Protein AF-A0A8T0ENV3-F1 (afdb_monomer)

Mean predicted aligned error: 16.26 Å

Sequence (165 aa):
MASDLVVLNRKKGNIRGQLTQLRAFIEKRENLDEATMITQLDILSRRGTRFEELRNEFYWTVSDNDFDQVESSLSELEDEIFKTEISLKSILHELKLNSSVSNSSTDGVIAKDFIDKTISIKLSEIPLPLFNDKIEEWNSFKQQFLNLINDNPNLTENQKCYYLR

Secondary structure (DSSP, 8-state):
-HHHHHHHHHHHHHHHHHHHHHHHHHHHT-S--HHHHHHHHHHHHHHHHHHHHHHHHHHHHS-HHHHHHHHHHHHHHHHHHHHHHHHHHHHHHHHHHHHHHTT--S-------SS------------PPPP-S-GGGHHHHHHHHIIIIIS-TTS-HHHHHTT--

Foldseek 3Di:
DVVLVVVLVVLVVVLVVVLVVLVVVLVVVPPLDLVVLVVVLVVLVVSVVVLVVSVVSCVVPDDPVCVVVVVVSSVVVVVSSVVSNVSSVVSSVVNVVVVVVVVPDDDDDDDDPPDDPPVCPVPDPQPQDDDPPDPVCVVVNVVVLCVRQVVDPVDDPVRSVVNPD

Solvent-accessible surface area (backbone atoms only — not comparable to full-atom values): 10105 Å² total; per-residue (Å²): 104,76,70,54,54,53,51,51,53,50,53,51,51,49,55,52,52,55,49,51,52,51,48,55,49,60,72,65,64,66,80,81,45,66,68,53,44,52,51,51,49,54,55,48,50,56,48,50,54,54,47,54,55,49,52,52,53,45,70,78,64,55,53,81,93,53,37,68,62,52,50,53,57,47,52,54,50,48,53,52,52,52,56,50,51,52,51,48,52,52,51,46,50,54,52,53,57,56,60,66,57,72,76,72,80,79,82,91,82,79,95,76,69,91,73,82,70,72,73,75,72,74,67,74,88,67,85,72,81,78,79,85,86,47,74,89,50,44,66,58,46,52,53,53,48,38,58,66,43,74,68,29,86,89,49,53,75,74,59,42,60,72,70,74,118

Structure (mmCIF, N/CA/C/O backbone):
data_AF-A0A8T0ENV3-F1
#
_entry.id   AF-A0A8T0ENV3-F1
#
loop_
_atom_site.group_PDB
_atom_site.id
_atom_site.type_symbol
_atom_site.label_atom_id
_atom_site.label_alt_id
_atom_site.label_comp_id
_atom_site.label_asym_id
_atom_site.label_entity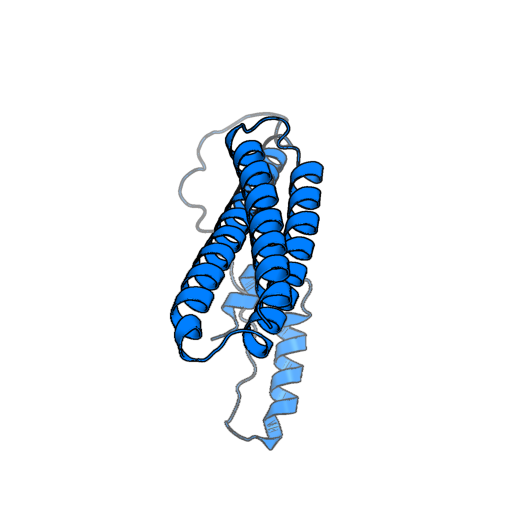_id
_atom_site.label_seq_id
_atom_site.pdbx_PDB_ins_code
_atom_site.Cartn_x
_atom_site.Cartn_y
_atom_site.Cartn_z
_atom_site.occupancy
_atom_site.B_iso_or_equiv
_atom_site.auth_seq_id
_atom_site.auth_comp_id
_atom_site.auth_asym_id
_atom_site.auth_atom_id
_atom_site.pdbx_PDB_model_num
ATOM 1 N N . MET A 1 1 ? 5.867 -0.744 -26.965 1.00 57.47 1 MET A N 1
ATOM 2 C CA . MET A 1 1 ? 6.810 0.064 -26.161 1.00 57.47 1 MET A CA 1
ATOM 3 C C . MET A 1 1 ? 6.246 1.446 -25.832 1.00 57.47 1 MET A C 1
ATOM 5 O O . MET A 1 1 ? 5.777 1.607 -24.718 1.00 57.47 1 MET A O 1
ATOM 9 N N . ALA A 1 2 ? 6.172 2.420 -26.754 1.00 62.69 2 ALA A N 1
ATOM 10 C CA . ALA A 1 2 ? 5.654 3.762 -26.408 1.00 62.69 2 ALA A CA 1
ATOM 11 C C . ALA A 1 2 ? 4.179 3.770 -25.940 1.00 62.69 2 ALA A C 1
ATOM 13 O O . ALA A 1 2 ? 3.828 4.476 -24.999 1.00 62.69 2 ALA A O 1
ATOM 14 N N . SER A 1 3 ? 3.320 2.948 -26.555 1.00 69.06 3 SER A N 1
ATOM 15 C CA . SER A 1 3 ? 1.904 2.829 -26.166 1.00 69.06 3 SER A CA 1
ATOM 16 C C . SER A 1 3 ? 1.719 2.235 -24.764 1.00 69.06 3 SER A C 1
ATOM 18 O O . SER A 1 3 ? 0.812 2.637 -24.038 1.00 69.06 3 SER A O 1
ATOM 20 N N . ASP A 1 4 ? 2.587 1.306 -24.369 1.00 85.25 4 ASP A N 1
ATOM 21 C CA . ASP A 1 4 ? 2.490 0.606 -23.085 1.00 85.25 4 ASP A CA 1
ATOM 22 C C . ASP A 1 4 ? 2.861 1.557 -21.945 1.00 85.25 4 ASP A C 1
ATOM 24 O O . ASP A 1 4 ? 2.110 1.701 -20.983 1.00 85.25 4 ASP A O 1
ATOM 28 N N . LEU A 1 5 ? 3.932 2.337 -22.118 1.00 87.12 5 LEU A N 1
ATOM 29 C CA . LEU A 1 5 ? 4.352 3.349 -21.148 1.00 87.12 5 LEU A CA 1
ATOM 30 C C . LEU A 1 5 ? 3.295 4.451 -20.935 1.00 87.12 5 LEU A C 1
ATOM 32 O O . LEU A 1 5 ? 3.121 4.946 -19.819 1.00 87.12 5 LEU A O 1
ATOM 36 N N . VAL A 1 6 ? 2.547 4.825 -21.979 1.00 91.00 6 VAL A N 1
ATOM 37 C CA . VAL A 1 6 ? 1.420 5.769 -21.860 1.00 91.00 6 VAL A CA 1
ATOM 38 C C . VAL A 1 6 ? 0.297 5.177 -21.005 1.00 91.00 6 VAL A C 1
ATOM 40 O O . VAL A 1 6 ? -0.252 5.865 -20.139 1.00 91.00 6 VAL A O 1
ATOM 43 N N . VAL A 1 7 ? -0.032 3.896 -21.200 1.00 93.50 7 VAL A N 1
ATOM 44 C CA . VAL A 1 7 ? -1.038 3.195 -20.389 1.00 93.50 7 VAL A CA 1
ATOM 45 C C . VAL A 1 7 ? -0.589 3.099 -18.930 1.00 93.50 7 VAL A C 1
ATOM 47 O O . VAL A 1 7 ? -1.382 3.404 -18.037 1.00 93.50 7 VAL A O 1
ATOM 50 N N . LEU A 1 8 ? 0.677 2.757 -18.677 1.00 94.19 8 LEU A N 1
ATOM 51 C CA . LEU A 1 8 ? 1.240 2.690 -17.326 1.00 94.19 8 LEU A CA 1
ATOM 52 C C . LEU A 1 8 ? 1.204 4.050 -16.621 1.00 94.19 8 LEU A C 1
ATOM 54 O O . LEU A 1 8 ? 0.755 4.150 -15.479 1.00 94.19 8 LEU A O 1
ATOM 58 N N . ASN A 1 9 ? 1.567 5.130 -17.314 1.00 94.06 9 ASN A N 1
ATOM 59 C CA . ASN A 1 9 ? 1.468 6.480 -16.756 1.00 94.06 9 ASN A CA 1
ATOM 60 C C . ASN A 1 9 ? 0.020 6.893 -16.462 1.00 94.06 9 ASN A C 1
ATOM 62 O O . ASN A 1 9 ? -0.242 7.550 -15.453 1.00 94.06 9 ASN A O 1
ATOM 66 N N . ARG A 1 10 ? -0.943 6.464 -17.285 1.00 95.19 10 ARG A N 1
ATOM 67 C CA . ARG A 1 10 ? -2.369 6.679 -17.009 1.00 95.19 10 ARG A CA 1
ATOM 68 C C . ARG A 1 10 ? -2.837 5.892 -15.781 1.00 95.19 10 ARG A C 1
ATOM 70 O O . ARG A 1 10 ? -3.569 6.453 -14.964 1.00 95.19 10 ARG A O 1
ATOM 77 N N . LYS A 1 11 ? -2.411 4.632 -15.622 1.00 95.19 11 LYS A N 1
ATOM 78 C CA . LYS A 1 11 ? -2.671 3.826 -14.412 1.00 95.19 11 LYS A CA 1
ATOM 79 C C . LYS A 1 11 ? -2.083 4.511 -13.169 1.00 95.19 11 LYS A C 1
ATOM 81 O O . LYS A 1 11 ? -2.808 4.709 -12.196 1.00 95.19 11 LYS A O 1
ATOM 86 N N . LYS A 1 12 ? -0.827 4.974 -13.239 1.00 95.44 12 LYS A N 1
ATOM 87 C CA . LYS A 1 12 ? -0.159 5.747 -12.172 1.00 95.44 12 LYS A CA 1
ATOM 88 C C . LYS A 1 12 ? -0.963 6.988 -11.787 1.00 95.44 12 LYS A C 1
ATOM 90 O O . LYS A 1 12 ? -1.263 7.202 -10.615 1.00 95.44 12 LYS A O 1
ATOM 95 N N . GLY A 1 13 ? -1.370 7.777 -12.783 1.00 95.31 13 GLY A N 1
ATOM 96 C CA . GLY A 1 13 ? -2.194 8.968 -12.577 1.00 95.31 13 GLY A CA 1
ATOM 97 C C . GLY A 1 13 ? -3.551 8.660 -11.938 1.00 95.31 13 GLY A C 1
ATOM 98 O O . GLY A 1 13 ? -4.020 9.427 -11.101 1.00 95.31 13 GLY A O 1
ATOM 99 N N . ASN A 1 14 ? -4.165 7.521 -12.272 1.00 95.75 14 ASN A N 1
ATOM 100 C CA . ASN A 1 14 ? -5.415 7.087 -11.650 1.00 95.75 14 ASN A CA 1
ATOM 101 C C . ASN A 1 14 ? -5.238 6.767 -10.158 1.00 95.75 14 ASN A C 1
ATOM 103 O O . ASN A 1 14 ? -6.024 7.257 -9.348 1.00 95.75 14 ASN A O 1
ATOM 107 N N . ILE A 1 15 ? -4.195 6.009 -9.797 1.00 94.75 15 ILE A N 1
ATOM 108 C CA . ILE A 1 15 ? -3.872 5.700 -8.394 1.00 94.75 15 ILE A CA 1
ATOM 109 C C . ILE A 1 15 ? -3.618 6.996 -7.620 1.00 94.75 15 ILE A C 1
ATOM 111 O O . ILE A 1 15 ? -4.237 7.214 -6.578 1.00 94.75 15 ILE A O 1
ATOM 115 N N . ARG A 1 16 ? -2.790 7.898 -8.166 1.00 95.25 16 ARG A N 1
ATOM 116 C CA . ARG A 1 16 ? -2.509 9.200 -7.546 1.00 95.25 16 ARG A CA 1
ATOM 117 C C . ARG A 1 16 ? -3.786 10.026 -7.357 1.00 95.25 16 ARG A C 1
ATOM 119 O O . ARG A 1 16 ? -4.024 10.524 -6.266 1.00 95.25 16 ARG A O 1
ATOM 126 N N . GLY A 1 17 ? -4.655 10.105 -8.367 1.00 95.19 17 GLY A N 1
ATOM 127 C CA . GLY A 1 17 ? -5.926 10.831 -8.266 1.00 95.19 17 GLY A CA 1
ATOM 128 C C . GLY A 1 17 ? -6.863 10.274 -7.187 1.00 95.19 17 GLY A C 1
ATOM 129 O O . GLY A 1 17 ? -7.453 11.039 -6.423 1.00 95.19 17 GLY A O 1
ATOM 130 N N . GLN A 1 18 ? -6.968 8.948 -7.072 1.00 93.00 18 GLN A N 1
ATOM 131 C CA . GLN A 1 18 ? -7.745 8.306 -6.004 1.00 93.00 18 GLN A CA 1
ATOM 132 C C . GLN A 1 18 ? -7.149 8.562 -4.616 1.00 93.00 18 GLN A C 1
ATOM 134 O O . GLN A 1 18 ? -7.888 8.749 -3.648 1.00 93.00 18 GLN A O 1
ATOM 139 N N . LEU A 1 19 ? -5.821 8.582 -4.512 1.00 94.75 19 LEU A N 1
ATOM 140 C CA . LEU A 1 19 ? -5.123 8.894 -3.272 1.00 94.75 19 LEU A CA 1
ATOM 141 C C . LEU A 1 19 ? -5.352 10.351 -2.850 1.00 94.75 19 LEU A C 1
ATOM 143 O O . LEU A 1 19 ? -5.652 10.606 -1.688 1.00 94.75 19 LEU A O 1
ATOM 147 N N . THR A 1 20 ? -5.302 11.298 -3.791 1.00 94.56 20 THR A N 1
ATOM 148 C CA . THR A 1 20 ? -5.642 12.707 -3.538 1.00 94.56 20 THR A CA 1
ATOM 149 C C . THR A 1 20 ? -7.072 12.856 -3.020 1.00 94.56 20 THR A C 1
ATOM 151 O O . THR A 1 20 ? -7.300 13.580 -2.054 1.00 94.56 20 THR A O 1
ATOM 154 N N . GLN A 1 21 ? -8.037 12.142 -3.609 1.00 92.31 21 GLN A N 1
ATOM 155 C CA . GLN A 1 21 ? -9.426 12.151 -3.133 1.00 92.31 21 GLN A CA 1
ATOM 156 C C . GLN A 1 21 ? -9.551 11.611 -1.705 1.00 92.31 21 GLN A C 1
ATOM 158 O O . GLN A 1 21 ? -10.260 12.199 -0.890 1.00 92.31 21 GLN A O 1
ATOM 163 N N . LEU A 1 22 ? -8.844 10.522 -1.387 1.00 91.69 22 LEU A N 1
ATOM 164 C CA . LEU A 1 22 ? -8.829 9.954 -0.040 1.00 91.69 22 LEU A CA 1
ATOM 165 C C . LEU A 1 22 ? -8.202 10.914 0.979 1.00 91.69 22 LEU A C 1
ATOM 167 O O . LEU A 1 22 ? -8.737 11.083 2.069 1.00 91.69 22 LEU A O 1
ATOM 171 N N . ARG A 1 23 ? -7.106 11.585 0.627 1.00 90.81 23 ARG A N 1
ATOM 172 C CA . ARG A 1 23 ? -6.490 12.594 1.498 1.00 90.81 23 ARG A CA 1
ATOM 173 C C . ARG A 1 23 ? -7.421 13.762 1.765 1.00 90.81 23 ARG A C 1
ATOM 175 O O . ARG A 1 23 ? -7.621 14.109 2.919 1.00 90.81 23 ARG A O 1
ATOM 182 N N . ALA A 1 24 ? -8.058 14.296 0.725 1.00 91.44 24 ALA A N 1
ATOM 183 C CA . ALA A 1 24 ? -9.046 15.357 0.883 1.00 91.44 24 ALA A CA 1
ATOM 184 C C . ALA A 1 24 ? -10.223 14.914 1.771 1.00 91.44 24 ALA A C 1
ATOM 186 O O . ALA A 1 24 ? -10.751 15.710 2.542 1.00 91.44 24 ALA A O 1
ATOM 187 N N . PHE A 1 25 ? -10.633 13.645 1.688 1.00 88.56 25 PHE A N 1
ATOM 188 C CA . PHE A 1 25 ? -11.627 13.069 2.593 1.00 88.56 25 PHE A CA 1
ATOM 189 C C . PHE A 1 25 ? -11.132 13.037 4.052 1.00 88.56 25 PHE A C 1
ATOM 191 O O . PHE A 1 25 ? -11.849 13.481 4.945 1.00 88.56 25 PHE A O 1
ATOM 198 N N . ILE A 1 26 ? -9.894 12.593 4.290 1.00 86.94 26 ILE A N 1
ATOM 199 C CA . ILE A 1 26 ? -9.271 12.551 5.624 1.00 86.94 26 ILE A CA 1
ATOM 200 C C . ILE A 1 26 ? -9.113 13.960 6.223 1.00 86.94 26 ILE A C 1
ATOM 202 O O . ILE A 1 26 ? -9.407 14.170 7.400 1.00 86.94 26 ILE A O 1
ATOM 206 N N . GLU A 1 27 ? -8.668 14.930 5.422 1.00 86.38 27 GLU A N 1
ATOM 207 C CA . GLU A 1 27 ? -8.444 16.322 5.837 1.00 86.38 27 GLU A CA 1
ATOM 208 C C . GLU A 1 27 ? -9.738 17.031 6.231 1.00 86.38 27 GLU A C 1
ATOM 210 O O . GLU A 1 27 ? -9.750 17.796 7.194 1.00 86.38 27 GLU A O 1
ATOM 215 N N . LYS A 1 28 ? -10.842 16.745 5.530 1.00 84.75 28 LYS A N 1
ATOM 216 C CA . LYS A 1 28 ? -12.158 17.310 5.853 1.00 84.75 28 LYS A CA 1
ATOM 217 C C . LYS A 1 28 ? -12.669 16.891 7.226 1.00 84.75 28 LYS A C 1
ATOM 219 O O . LYS A 1 28 ? -13.507 17.597 7.774 1.00 84.75 28 LYS A O 1
ATOM 224 N N . ARG A 1 29 ? -12.171 15.780 7.789 1.00 74.69 29 ARG A N 1
ATOM 225 C CA . ARG A 1 29 ? -12.574 15.271 9.112 1.00 74.69 29 ARG A CA 1
ATOM 226 C C . ARG A 1 29 ? -14.107 15.102 9.260 1.00 74.69 29 ARG A C 1
ATOM 228 O O . ARG A 1 29 ? -14.632 15.116 10.369 1.00 74.69 29 ARG A O 1
ATOM 235 N N . GLU A 1 30 ? -14.837 14.919 8.160 1.00 68.75 30 GLU A N 1
ATOM 236 C CA . GLU A 1 30 ? -16.282 14.654 8.159 1.00 68.75 30 GLU A CA 1
ATOM 237 C C . GLU A 1 30 ? -16.517 13.135 8.130 1.00 68.75 30 GLU A C 1
ATOM 239 O O . GLU A 1 30 ? -15.918 12.439 7.315 1.00 68.75 30 GLU A O 1
ATOM 244 N N . ASN A 1 31 ? -17.404 12.610 8.986 1.00 65.06 31 ASN A N 1
ATOM 245 C CA . ASN A 1 31 ? -17.727 11.172 9.082 1.00 65.06 31 ASN A CA 1
ATOM 246 C C . ASN A 1 31 ? -16.528 10.269 9.455 1.00 65.06 31 ASN A C 1
ATOM 248 O O . ASN A 1 31 ? -16.231 9.276 8.792 1.00 65.06 31 ASN A O 1
ATOM 252 N N . LEU A 1 32 ? -15.838 10.614 10.546 1.00 75.81 32 LEU A N 1
ATOM 253 C CA . LEU A 1 32 ? -14.761 9.810 11.142 1.00 75.81 32 LEU A CA 1
ATOM 254 C C . LEU A 1 32 ? -15.313 8.696 12.035 1.00 75.81 32 LEU A C 1
ATOM 256 O O . LEU A 1 32 ? -14.926 8.582 13.193 1.00 75.81 32 LEU A O 1
ATOM 260 N N . ASP A 1 33 ? -16.259 7.899 11.555 1.00 84.12 33 ASP A N 1
ATOM 261 C CA . ASP A 1 33 ? -16.627 6.698 12.298 1.00 84.12 33 ASP A CA 1
ATOM 262 C C . ASP A 1 33 ? -15.594 5.583 12.067 1.00 84.12 33 ASP A C 1
ATOM 264 O O . ASP A 1 33 ? -14.893 5.529 11.049 1.00 84.12 33 ASP A O 1
ATOM 268 N N . GLU A 1 34 ? -15.488 4.688 13.048 1.00 86.44 34 GLU A N 1
ATOM 269 C CA . GLU A 1 34 ? -14.514 3.598 13.044 1.00 86.44 34 GLU A CA 1
ATOM 270 C C . GLU A 1 34 ? -14.661 2.695 11.807 1.00 86.44 34 GLU A C 1
ATOM 272 O O . GLU A 1 34 ? -13.665 2.338 11.172 1.00 86.44 34 GLU A O 1
ATOM 277 N N . ALA A 1 35 ? -15.897 2.364 11.424 1.00 87.88 35 ALA A N 1
ATOM 278 C CA . ALA A 1 35 ? -16.172 1.470 10.304 1.00 87.88 35 ALA A CA 1
ATOM 279 C C . ALA A 1 35 ? -15.761 2.096 8.963 1.00 87.88 35 ALA A C 1
ATOM 281 O O . ALA A 1 35 ? -15.172 1.417 8.113 1.00 87.88 35 ALA A O 1
ATOM 282 N N . THR A 1 36 ? -15.998 3.397 8.788 1.00 89.44 36 THR A N 1
ATOM 283 C CA . THR A 1 36 ? -15.539 4.146 7.615 1.00 89.44 36 THR A CA 1
ATOM 284 C C . THR A 1 36 ? -14.015 4.154 7.529 1.00 89.44 36 THR A C 1
ATOM 286 O O . THR A 1 36 ? -13.474 3.858 6.463 1.00 89.44 36 THR A O 1
ATOM 289 N N . MET A 1 37 ? -13.298 4.405 8.631 1.00 90.06 37 MET A N 1
ATOM 290 C CA . MET A 1 37 ? -11.825 4.389 8.632 1.00 90.06 37 MET A CA 1
ATOM 291 C C . MET A 1 37 ? -11.251 3.007 8.298 1.00 90.06 37 MET A C 1
ATOM 293 O O . MET A 1 37 ? -10.334 2.904 7.481 1.00 90.06 37 MET A O 1
ATOM 297 N N . ILE A 1 38 ? -11.819 1.940 8.868 1.00 90.44 38 ILE A N 1
ATOM 298 C CA . ILE A 1 38 ? -11.425 0.557 8.554 1.00 90.44 38 ILE A CA 1
ATOM 299 C C . ILE A 1 38 ? -11.660 0.251 7.070 1.00 90.44 38 ILE A C 1
ATOM 301 O O . ILE A 1 38 ? -10.787 -0.303 6.403 1.00 90.44 38 ILE A O 1
ATOM 305 N N . THR A 1 39 ? -12.806 0.661 6.525 1.00 91.88 39 THR A N 1
ATOM 306 C CA . THR A 1 39 ? -13.127 0.458 5.104 1.00 91.88 39 THR A CA 1
ATOM 307 C C . THR A 1 39 ? -12.155 1.215 4.198 1.00 91.88 39 THR A C 1
ATOM 309 O O . THR A 1 39 ? -11.684 0.668 3.200 1.00 91.88 39 THR A O 1
ATOM 312 N N . GLN A 1 40 ? -11.802 2.458 4.543 1.00 91.69 40 GLN A N 1
ATOM 313 C CA . GLN A 1 40 ? -10.814 3.223 3.780 1.00 91.69 40 GLN A CA 1
ATOM 314 C C . GLN A 1 40 ? -9.414 2.600 3.845 1.00 91.69 40 GLN A C 1
ATOM 316 O O . GLN A 1 40 ? -8.702 2.634 2.841 1.00 91.69 40 GLN A O 1
ATOM 321 N N . LEU A 1 41 ? -9.029 1.989 4.971 1.00 92.69 41 LEU A N 1
ATOM 322 C CA . LEU A 1 41 ? -7.778 1.232 5.082 1.00 92.69 41 LEU A CA 1
ATOM 323 C C . LEU A 1 41 ? -7.767 -0.011 4.184 1.00 92.69 41 LEU A C 1
ATOM 325 O O . LEU A 1 41 ? -6.775 -0.227 3.491 1.00 92.69 41 LEU A O 1
ATOM 329 N N . ASP A 1 42 ? -8.856 -0.787 4.125 1.00 92.94 42 ASP A N 1
ATOM 330 C CA . ASP A 1 42 ? -8.956 -1.935 3.202 1.00 92.94 42 ASP A CA 1
ATOM 331 C C . ASP A 1 42 ? -8.840 -1.481 1.739 1.00 92.94 42 ASP A C 1
ATOM 333 O O . ASP A 1 42 ? -8.075 -2.037 0.948 1.00 92.94 42 ASP A O 1
ATOM 337 N N . ILE A 1 43 ? -9.545 -0.404 1.378 1.00 90.25 43 ILE A N 1
ATOM 338 C CA . ILE A 1 43 ? -9.466 0.182 0.037 1.00 90.25 43 ILE A CA 1
ATOM 339 C C . ILE A 1 43 ? -8.035 0.646 -0.272 1.00 90.25 43 ILE A C 1
ATOM 341 O O . ILE A 1 43 ? -7.545 0.411 -1.380 1.00 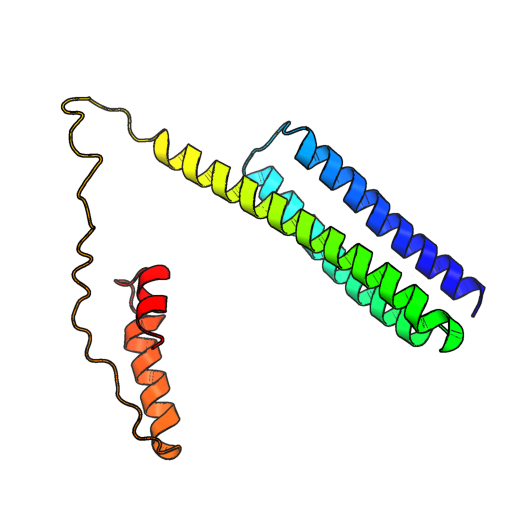90.25 43 ILE A O 1
ATOM 345 N N . LEU A 1 44 ? -7.359 1.299 0.677 1.00 94.00 44 LEU A N 1
ATOM 346 C CA . LEU A 1 44 ? -5.980 1.751 0.509 1.00 94.00 44 LEU A CA 1
ATOM 347 C C . LEU A 1 44 ? -5.008 0.573 0.370 1.00 94.00 44 LEU A C 1
ATOM 349 O O . LEU A 1 44 ? -4.144 0.622 -0.501 1.00 94.00 44 LEU A O 1
ATOM 353 N N . SER A 1 45 ? -5.195 -0.508 1.131 1.00 93.44 45 SER A N 1
ATOM 354 C CA . SER A 1 45 ? -4.397 -1.734 1.010 1.00 93.44 45 SER A CA 1
ATOM 355 C C . SER A 1 45 ? -4.507 -2.338 -0.394 1.00 93.44 45 SER A C 1
ATOM 357 O O . SER A 1 45 ? -3.492 -2.578 -1.049 1.00 93.44 45 SER A O 1
ATOM 359 N N . ARG A 1 46 ? -5.729 -2.454 -0.934 1.00 90.75 46 ARG A N 1
ATOM 360 C CA . ARG A 1 46 ? -5.949 -2.909 -2.322 1.00 90.75 46 ARG A CA 1
ATOM 361 C C . ARG A 1 46 ? -5.290 -1.993 -3.354 1.00 90.75 46 ARG A C 1
ATOM 363 O O . ARG A 1 46 ? -4.844 -2.464 -4.400 1.00 90.75 46 ARG A O 1
AT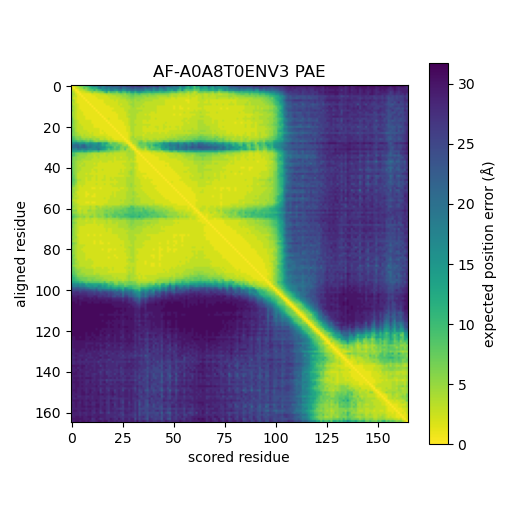OM 370 N N . ARG A 1 47 ? -5.252 -0.679 -3.101 1.00 90.00 47 ARG A N 1
ATOM 371 C CA . ARG A 1 47 ? -4.535 0.281 -3.960 1.00 90.00 47 ARG A CA 1
ATOM 372 C C . ARG A 1 47 ? -3.023 0.080 -3.879 1.00 90.00 47 ARG A C 1
ATOM 374 O O . ARG A 1 47 ? -2.388 0.143 -4.924 1.00 90.00 47 ARG A O 1
ATOM 381 N N . GLY A 1 48 ? -2.484 -0.208 -2.694 1.00 91.50 48 GLY A N 1
ATOM 382 C CA . GLY A 1 48 ? -1.083 -0.586 -2.501 1.00 91.50 48 GLY A CA 1
ATOM 383 C C . GLY A 1 48 ? -0.705 -1.813 -3.329 1.00 91.50 48 GLY A C 1
ATOM 384 O O . GLY A 1 48 ? 0.233 -1.753 -4.112 1.00 91.50 48 GLY A O 1
ATOM 385 N N . THR A 1 49 ? -1.507 -2.883 -3.288 1.00 93.88 49 THR A N 1
ATOM 386 C CA . THR A 1 49 ? -1.270 -4.074 -4.128 1.00 93.88 49 THR A CA 1
ATOM 387 C C . THR A 1 49 ? -1.250 -3.741 -5.623 1.00 93.88 49 THR A C 1
ATOM 389 O O . THR A 1 49 ? -0.335 -4.142 -6.334 1.00 93.88 49 THR A O 1
ATOM 392 N N . ARG A 1 50 ? -2.219 -2.949 -6.104 1.00 92.19 50 ARG A N 1
ATOM 393 C CA . ARG A 1 50 ? -2.254 -2.503 -7.511 1.00 92.19 50 ARG A CA 1
ATOM 394 C C . ARG A 1 50 ? -1.069 -1.614 -7.886 1.00 92.19 50 ARG A C 1
ATOM 396 O O . ARG A 1 50 ? -0.674 -1.588 -9.048 1.00 92.19 50 ARG A O 1
ATOM 403 N N . PHE A 1 51 ? -0.548 -0.842 -6.936 1.00 96.00 51 PHE A N 1
ATOM 404 C CA . PHE A 1 51 ? 0.642 -0.028 -7.138 1.00 96.00 51 PHE A CA 1
ATOM 405 C C . PHE A 1 51 ? 1.892 -0.905 -7.292 1.00 96.00 51 PHE A C 1
ATOM 407 O O . PHE A 1 51 ? 2.656 -0.670 -8.222 1.00 96.00 51 PHE A O 1
ATOM 414 N N . GLU A 1 52 ? 2.053 -1.956 -6.484 1.00 95.44 52 GLU A N 1
ATOM 415 C CA . GLU A 1 52 ? 3.170 -2.901 -6.634 1.00 95.44 52 GLU A CA 1
ATOM 416 C C . GLU A 1 52 ? 3.120 -3.658 -7.967 1.00 95.44 52 GLU A C 1
ATOM 418 O O . GLU A 1 52 ? 4.130 -3.800 -8.657 1.00 95.44 52 GLU A O 1
ATOM 423 N N . GLU A 1 53 ? 1.931 -4.095 -8.390 1.00 94.94 53 GLU A N 1
ATOM 424 C CA . GLU A 1 53 ? 1.724 -4.669 -9.727 1.00 94.94 53 GLU A CA 1
ATOM 425 C C . GLU A 1 53 ? 2.146 -3.680 -10.825 1.00 94.94 53 GLU A C 1
ATOM 427 O O . GLU A 1 53 ? 2.895 -4.034 -11.737 1.00 94.94 53 GLU A O 1
ATOM 432 N N . LEU A 1 54 ? 1.729 -2.416 -10.701 1.00 95.19 54 LEU A N 1
ATOM 433 C CA . LEU A 1 54 ? 2.081 -1.354 -11.637 1.00 95.19 54 LEU A CA 1
ATOM 434 C C . LEU A 1 54 ? 3.591 -1.070 -11.665 1.00 95.19 54 LEU A C 1
ATOM 436 O O . LEU A 1 54 ? 4.146 -0.889 -12.748 1.00 95.19 54 LEU A O 1
ATOM 440 N N . ARG A 1 55 ? 4.255 -1.017 -10.505 1.00 95.44 55 ARG A N 1
ATOM 441 C CA . ARG A 1 55 ? 5.709 -0.821 -10.394 1.00 95.44 55 ARG A CA 1
ATOM 442 C C . ARG A 1 55 ? 6.452 -1.933 -11.128 1.00 95.44 55 ARG A C 1
ATOM 444 O O . ARG A 1 55 ? 7.310 -1.644 -11.958 1.00 95.44 55 ARG A O 1
ATOM 451 N N . ASN A 1 56 ? 6.054 -3.183 -10.906 1.00 94.56 56 ASN A N 1
ATOM 452 C CA . ASN A 1 56 ? 6.622 -4.318 -11.626 1.00 94.56 56 ASN A CA 1
ATOM 453 C C . ASN A 1 56 ? 6.424 -4.183 -13.145 1.00 94.56 56 ASN A C 1
ATOM 455 O O . ASN A 1 56 ? 7.371 -4.383 -13.899 1.00 94.56 56 ASN A O 1
ATOM 459 N N . GLU A 1 57 ? 5.232 -3.789 -13.613 1.00 94.38 57 GLU A N 1
ATOM 460 C CA . GLU A 1 57 ? 4.992 -3.529 -15.044 1.00 94.38 57 GLU A CA 1
ATOM 461 C C . GLU A 1 57 ? 5.923 -2.432 -15.603 1.00 94.38 57 GLU A C 1
ATOM 463 O O . GLU A 1 57 ? 6.423 -2.565 -16.724 1.00 94.38 57 GLU A O 1
ATOM 468 N N . PHE A 1 58 ? 6.195 -1.369 -14.836 1.00 94.44 58 PHE A N 1
ATOM 469 C CA . PHE A 1 58 ? 7.155 -0.331 -15.227 1.00 94.44 58 PHE A CA 1
ATOM 470 C C . PHE A 1 58 ? 8.571 -0.888 -15.382 1.00 94.44 58 PHE A C 1
ATOM 472 O O . PHE A 1 58 ? 9.202 -0.586 -16.392 1.00 94.44 58 PHE A O 1
ATOM 479 N N . TYR A 1 59 ? 9.043 -1.733 -14.463 1.00 92.75 59 TYR A N 1
ATOM 480 C CA . TYR A 1 59 ? 10.392 -2.315 -14.530 1.00 92.75 59 TYR A CA 1
ATOM 481 C C . TYR A 1 59 ? 10.625 -3.181 -15.765 1.00 92.75 59 TYR A C 1
ATOM 483 O O . TYR A 1 59 ? 11.731 -3.207 -16.294 1.00 92.75 59 TYR A O 1
ATOM 491 N N . TRP A 1 60 ? 9.585 -3.844 -16.271 1.00 92.12 60 TRP A N 1
ATOM 492 C CA . TRP A 1 60 ? 9.683 -4.621 -17.510 1.00 92.12 60 TRP A CA 1
ATOM 493 C C . TRP A 1 60 ? 9.562 -3.775 -18.784 1.00 92.12 60 TRP A C 1
ATOM 495 O O . TRP A 1 60 ? 9.891 -4.257 -19.867 1.00 92.12 60 TRP A O 1
ATOM 505 N N . THR A 1 61 ? 9.053 -2.544 -18.681 1.00 91.00 61 THR A N 1
ATOM 506 C CA . THR A 1 61 ? 8.652 -1.732 -19.844 1.00 91.00 61 THR A CA 1
ATOM 507 C C . THR A 1 61 ? 9.556 -0.522 -20.080 1.00 91.00 61 THR A C 1
ATOM 509 O O . THR A 1 61 ? 9.709 -0.093 -21.225 1.00 91.00 61 THR A O 1
ATOM 512 N N . VAL A 1 62 ? 10.111 0.066 -19.019 1.00 92.31 62 VAL A N 1
ATOM 513 C CA . VAL A 1 62 ? 10.947 1.269 -19.096 1.00 92.31 62 VAL A CA 1
ATOM 514 C C . VAL A 1 62 ? 12.343 0.925 -19.621 1.00 92.31 62 VAL A C 1
ATOM 516 O O . VAL A 1 62 ? 12.888 -0.131 -19.317 1.00 92.31 62 VAL A O 1
ATOM 519 N N . SER A 1 63 ? 12.928 1.814 -20.423 1.00 91.06 63 SER A N 1
ATOM 520 C CA . SER A 1 63 ? 14.338 1.711 -20.807 1.00 91.06 63 SER A CA 1
ATOM 521 C C . SER A 1 63 ? 15.257 2.227 -19.705 1.00 91.06 63 SER A C 1
ATOM 523 O O . SER A 1 63 ? 14.895 3.176 -19.012 1.00 91.06 63 SER A O 1
ATOM 525 N N . ASP A 1 64 ? 16.482 1.704 -19.640 1.00 90.50 64 ASP A N 1
ATOM 526 C CA . ASP A 1 64 ? 17.497 2.082 -18.642 1.00 90.50 64 ASP A CA 1
ATOM 527 C C . ASP A 1 64 ? 17.704 3.602 -18.517 1.00 90.50 64 ASP A C 1
ATOM 529 O O . ASP A 1 64 ? 17.829 4.118 -17.412 1.00 90.50 64 ASP A O 1
ATOM 533 N N . ASN A 1 65 ? 17.661 4.341 -19.632 1.00 90.88 65 ASN A N 1
ATOM 534 C CA . ASN A 1 65 ? 17.844 5.800 -19.639 1.00 90.88 65 ASN A CA 1
ATOM 535 C C . ASN A 1 65 ? 16.771 6.570 -18.846 1.00 90.88 65 ASN A C 1
ATOM 537 O O . ASN A 1 65 ? 17.055 7.650 -18.337 1.00 90.88 65 ASN A O 1
ATOM 541 N N . ASP A 1 66 ? 15.553 6.030 -18.761 1.00 91.44 66 ASP A N 1
ATOM 542 C CA . ASP A 1 66 ? 14.411 6.669 -18.093 1.00 91.44 66 ASP A CA 1
ATOM 543 C C . ASP A 1 66 ? 14.102 6.012 -16.734 1.00 91.44 66 ASP A C 1
ATOM 545 O O . ASP A 1 66 ? 13.191 6.450 -16.023 1.00 91.44 66 ASP A O 1
ATOM 549 N N . PHE A 1 67 ? 14.838 4.954 -16.366 1.00 91.50 67 PHE A N 1
ATOM 550 C CA . PHE A 1 67 ? 14.565 4.135 -15.187 1.00 91.50 67 PHE A CA 1
ATOM 551 C C . PHE A 1 67 ? 14.603 4.961 -13.900 1.00 91.50 67 PHE A C 1
ATOM 553 O O . PHE A 1 67 ? 13.624 4.965 -13.159 1.00 91.50 67 PHE A O 1
ATOM 560 N N . ASP A 1 68 ? 15.673 5.728 -13.671 1.00 94.38 68 ASP A N 1
ATOM 561 C CA . ASP A 1 68 ? 15.848 6.514 -12.441 1.00 94.38 68 ASP A CA 1
ATOM 562 C C . ASP A 1 68 ? 14.732 7.549 -12.245 1.00 94.38 68 ASP A C 1
ATOM 564 O O . ASP A 1 68 ? 14.249 7.771 -11.130 1.00 94.38 68 ASP A O 1
ATOM 568 N N . GLN A 1 69 ? 14.281 8.173 -13.339 1.00 93.44 69 GLN A N 1
ATOM 569 C CA . GLN A 1 69 ? 13.181 9.133 -13.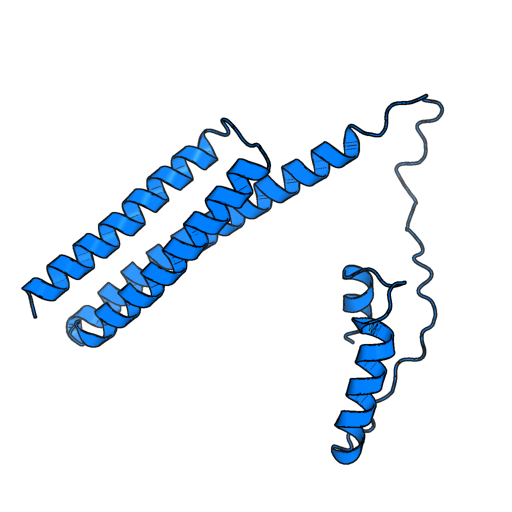303 1.00 93.44 69 GLN A CA 1
ATOM 570 C C . GLN A 1 69 ? 11.858 8.442 -12.956 1.00 93.44 69 GLN A C 1
ATOM 572 O O . GLN A 1 69 ? 11.075 8.954 -12.148 1.00 93.44 69 GLN A O 1
ATOM 577 N N . VAL A 1 70 ? 11.587 7.292 -13.581 1.00 93.56 70 VAL A N 1
ATOM 578 C CA . VAL A 1 70 ? 10.385 6.503 -13.304 1.00 93.56 70 VAL A CA 1
ATOM 579 C C . VAL A 1 70 ? 10.401 5.998 -11.866 1.00 93.56 70 VAL A C 1
ATOM 581 O O . VAL A 1 70 ? 9.395 6.169 -11.180 1.00 93.56 70 VAL A O 1
ATOM 584 N N . GLU A 1 71 ? 11.525 5.467 -11.390 1.00 94.94 71 GLU A N 1
ATOM 585 C CA . GLU A 1 71 ? 11.661 4.962 -10.026 1.00 94.94 71 GLU A CA 1
ATOM 586 C C . GLU A 1 71 ? 11.471 6.069 -8.995 1.00 94.94 71 GLU A C 1
ATOM 588 O O . GLU A 1 71 ? 10.672 5.912 -8.077 1.00 94.94 71 GLU A O 1
ATOM 593 N N . SER A 1 72 ? 12.093 7.233 -9.198 1.00 95.94 72 SER A N 1
ATOM 594 C CA . SER A 1 72 ? 11.884 8.394 -8.323 1.00 95.94 72 SER A CA 1
ATOM 595 C C . SER A 1 72 ? 10.400 8.769 -8.244 1.00 95.94 72 SER A C 1
ATOM 597 O O . SER A 1 72 ? 9.845 8.946 -7.162 1.00 95.94 72 SER A O 1
ATOM 599 N N . SER A 1 73 ? 9.708 8.811 -9.390 1.00 95.00 73 SER A N 1
ATOM 600 C CA . SER A 1 73 ? 8.272 9.107 -9.427 1.00 95.00 73 SER A CA 1
ATOM 601 C C . SER A 1 73 ? 7.401 8.024 -8.779 1.00 95.00 73 SER A C 1
ATOM 603 O O . SER A 1 73 ? 6.298 8.350 -8.331 1.00 95.00 73 SER A O 1
ATOM 605 N N . LEU A 1 74 ? 7.813 6.755 -8.808 1.00 95.81 74 LEU A N 1
ATOM 606 C CA . LEU A 1 74 ? 7.099 5.656 -8.157 1.00 95.81 74 LEU A CA 1
ATOM 607 C C . LEU A 1 74 ? 7.333 5.691 -6.645 1.00 95.81 74 LEU A C 1
ATOM 609 O O . LEU A 1 74 ? 6.361 5.620 -5.900 1.00 95.81 74 LEU A O 1
ATOM 613 N N . SER A 1 75 ? 8.572 5.906 -6.205 1.00 95.94 75 SER A N 1
ATOM 614 C CA . SER A 1 75 ? 8.931 6.059 -4.793 1.00 95.94 75 SER A CA 1
ATOM 615 C C . SER A 1 75 ? 8.189 7.224 -4.133 1.00 95.94 75 SER A C 1
ATOM 617 O O . SER A 1 75 ? 7.654 7.065 -3.040 1.00 95.94 75 SER A O 1
ATOM 619 N N . GLU A 1 76 ? 8.048 8.365 -4.817 1.00 96.19 76 GLU A N 1
ATOM 620 C CA . GLU A 1 76 ? 7.206 9.461 -4.323 1.00 96.19 76 GLU A CA 1
ATOM 621 C C . GLU A 1 76 ? 5.758 9.009 -4.093 1.00 96.19 76 GLU A C 1
ATOM 623 O O . GLU A 1 76 ? 5.153 9.347 -3.080 1.00 96.19 76 GLU A O 1
ATOM 628 N N . LEU A 1 77 ? 5.177 8.254 -5.032 1.00 95.25 77 LEU A N 1
ATOM 629 C CA . LEU A 1 77 ? 3.800 7.773 -4.910 1.00 95.25 77 LEU A CA 1
ATOM 630 C C . LEU A 1 77 ? 3.655 6.720 -3.795 1.00 95.25 77 LEU A C 1
ATOM 632 O O . LEU A 1 77 ? 2.631 6.692 -3.113 1.00 95.25 77 LEU A O 1
ATOM 636 N N . GLU A 1 78 ? 4.667 5.887 -3.580 1.00 96.25 78 GLU A N 1
ATOM 637 C CA . GLU A 1 78 ? 4.725 4.934 -2.469 1.00 96.25 78 GLU A CA 1
ATOM 638 C C . GLU A 1 78 ? 4.740 5.650 -1.113 1.00 96.25 78 GLU A C 1
ATOM 640 O O . GLU A 1 78 ? 3.889 5.384 -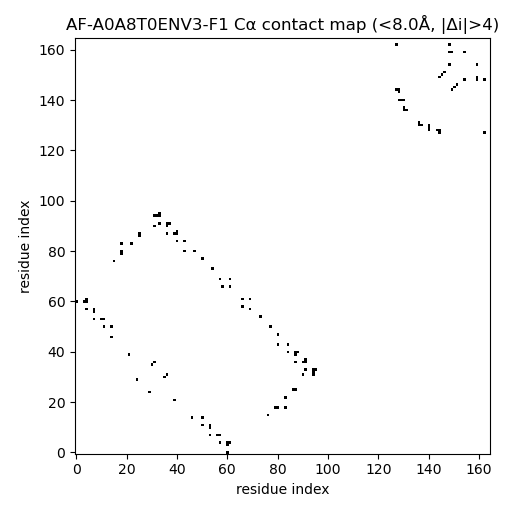0.261 1.00 96.25 78 GLU A O 1
ATOM 645 N N . ASP A 1 79 ? 5.621 6.641 -0.948 1.00 95.38 79 ASP A N 1
ATOM 646 C CA . ASP A 1 79 ? 5.658 7.507 0.234 1.00 95.38 79 ASP A CA 1
ATOM 647 C C . ASP A 1 79 ? 4.302 8.170 0.476 1.00 95.38 79 ASP A C 1
ATOM 649 O O . ASP A 1 79 ? 3.844 8.347 1.611 1.00 95.38 79 ASP A O 1
ATOM 653 N N . GLU A 1 80 ? 3.643 8.570 -0.611 1.00 94.25 80 GLU A N 1
ATOM 654 C CA . GLU A 1 80 ? 2.330 9.166 -0.553 1.00 94.25 80 GLU A CA 1
ATOM 655 C C . GLU A 1 80 ? 1.263 8.193 -0.017 1.00 94.25 80 GLU A C 1
ATOM 657 O O . GLU A 1 80 ? 0.429 8.594 0.812 1.00 94.25 80 GLU A O 1
ATOM 662 N N . ILE A 1 81 ? 1.280 6.935 -0.463 1.00 94.31 81 ILE A N 1
ATOM 663 C CA . ILE A 1 81 ? 0.393 5.870 0.024 1.00 94.31 81 ILE A CA 1
ATOM 664 C C . ILE A 1 81 ? 0.666 5.618 1.509 1.00 94.31 81 ILE A C 1
ATOM 666 O O . ILE A 1 81 ? -0.263 5.683 2.318 1.00 94.31 81 ILE A O 1
ATOM 670 N N . PHE A 1 82 ? 1.937 5.450 1.876 1.00 93.81 82 PHE A N 1
ATOM 671 C CA . PHE A 1 82 ? 2.374 5.176 3.243 1.00 93.81 82 PHE A CA 1
ATOM 672 C C . PHE A 1 82 ? 1.935 6.261 4.237 1.00 93.81 82 PHE A C 1
ATOM 674 O O . PHE A 1 82 ? 1.313 5.971 5.261 1.00 93.81 82 PHE A O 1
ATOM 681 N N . LYS A 1 83 ? 2.162 7.542 3.915 1.00 93.38 83 LYS A N 1
ATOM 682 C CA . LYS A 1 83 ? 1.723 8.677 4.755 1.00 93.38 83 LYS A CA 1
ATOM 683 C C . LYS A 1 83 ? 0.206 8.707 4.951 1.00 93.38 83 LYS A C 1
ATOM 685 O O . LYS A 1 83 ? -0.286 9.077 6.021 1.00 93.38 83 LYS A O 1
ATOM 690 N N . THR A 1 84 ? -0.544 8.318 3.922 1.00 92.44 84 THR A N 1
ATOM 691 C CA . THR A 1 84 ? -2.010 8.267 3.984 1.00 92.44 84 THR A CA 1
ATOM 692 C C . THR A 1 84 ? -2.476 7.125 4.885 1.00 92.44 84 THR A C 1
ATOM 694 O O . THR A 1 84 ? -3.387 7.312 5.691 1.00 92.44 84 THR A O 1
ATOM 697 N N . GLU A 1 85 ? -1.815 5.970 4.809 1.00 93.75 85 GLU A N 1
ATOM 698 C CA . GLU A 1 85 ? -2.094 4.818 5.667 1.00 93.75 85 GLU A CA 1
ATOM 699 C C . GLU A 1 85 ? -1.826 5.129 7.141 1.00 93.75 85 GLU A C 1
ATOM 701 O O . GLU A 1 85 ? -2.677 4.856 7.990 1.00 93.75 85 GLU A O 1
ATOM 706 N N . ILE A 1 86 ? -0.686 5.763 7.443 1.00 91.81 86 ILE A N 1
ATOM 707 C CA . ILE A 1 86 ? -0.374 6.237 8.797 1.00 91.81 86 ILE A CA 1
ATOM 708 C C . ILE A 1 86 ? -1.477 7.166 9.297 1.00 91.81 86 ILE A C 1
ATOM 710 O O . ILE A 1 86 ? -1.972 6.985 10.404 1.00 91.81 86 ILE A O 1
ATOM 714 N N . SER A 1 87 ? -1.890 8.137 8.480 1.00 92.06 87 SER A N 1
ATOM 715 C CA . SER A 1 87 ? -2.907 9.117 8.879 1.00 92.06 87 SER A CA 1
ATOM 716 C C . SER A 1 87 ? -4.238 8.449 9.237 1.00 92.06 87 SER A C 1
ATOM 718 O O . SER A 1 87 ? -4.833 8.772 10.265 1.00 92.06 87 SER A O 1
ATOM 720 N N . LEU A 1 88 ? -4.678 7.472 8.436 1.00 91.88 88 LEU A N 1
ATOM 721 C CA . LEU A 1 88 ? -5.880 6.684 8.724 1.00 91.88 88 LEU A CA 1
ATOM 722 C C . LEU A 1 88 ? -5.740 5.857 10.008 1.00 91.88 88 LEU A C 1
ATOM 724 O O . LEU A 1 88 ? -6.657 5.841 10.829 1.00 91.88 88 LEU A O 1
ATOM 728 N N . LYS A 1 89 ? -4.597 5.188 10.206 1.00 93.00 89 LYS A N 1
ATOM 729 C CA . LYS A 1 89 ? -4.323 4.397 11.417 1.00 93.00 89 LYS A CA 1
ATOM 730 C C . LYS A 1 89 ? -4.298 5.266 12.676 1.00 93.00 89 LYS A C 1
ATOM 732 O O . LYS A 1 89 ? -4.863 4.862 13.690 1.00 93.00 89 LYS A O 1
ATOM 737 N N . SER A 1 90 ? -3.707 6.458 12.610 1.00 91.44 90 SER A N 1
ATOM 738 C CA . SER A 1 90 ? -3.686 7.414 13.723 1.00 91.44 90 SER A CA 1
ATOM 739 C C . SER A 1 90 ? -5.092 7.867 14.105 1.00 91.44 90 SER A C 1
ATOM 741 O O . SER A 1 90 ? -5.456 7.805 15.275 1.00 91.44 90 SER A O 1
ATOM 743 N N . ILE A 1 91 ? -5.919 8.228 13.120 1.00 90.00 91 ILE A N 1
ATOM 744 C CA . ILE A 1 91 ? -7.320 8.596 13.356 1.00 90.00 91 ILE A CA 1
ATOM 745 C C . ILE A 1 91 ? -8.094 7.435 13.986 1.00 90.00 91 ILE A C 1
ATOM 747 O O . ILE A 1 91 ? -8.810 7.621 14.965 1.00 90.00 91 ILE A O 1
ATOM 751 N N . LEU A 1 92 ? -7.940 6.223 13.450 1.00 90.88 92 LEU A N 1
ATOM 752 C CA . LEU A 1 92 ? -8.603 5.035 13.985 1.00 90.88 92 LEU A CA 1
ATOM 753 C C . LEU A 1 92 ? -8.232 4.796 15.455 1.00 90.88 92 LEU A C 1
ATOM 755 O O . LEU A 1 92 ? -9.082 4.447 16.273 1.00 90.88 92 LEU A O 1
ATOM 759 N N . HIS A 1 93 ? -6.962 5.000 15.796 1.00 89.88 93 HIS A N 1
ATOM 760 C CA . HIS A 1 93 ? -6.481 4.902 17.166 1.00 89.88 93 HIS A CA 1
ATOM 761 C C . HIS A 1 93 ? -7.082 5.992 18.072 1.00 89.88 93 HIS A C 1
ATOM 763 O O . HIS A 1 93 ? -7.552 5.678 19.165 1.00 89.88 93 HIS A O 1
ATOM 769 N N . GLU A 1 94 ? -7.139 7.248 17.616 1.00 89.31 94 GLU A N 1
ATOM 770 C CA . GLU A 1 94 ? -7.791 8.352 18.341 1.00 89.31 94 GLU A CA 1
ATOM 771 C C . GLU A 1 94 ? -9.272 8.052 18.635 1.00 89.31 94 GLU A C 1
ATOM 773 O O . GLU A 1 94 ? -9.737 8.250 19.759 1.00 89.31 94 GLU A O 1
ATOM 778 N N . LEU A 1 95 ? -10.009 7.508 17.659 1.00 87.19 95 LEU A N 1
ATOM 779 C CA . LEU A 1 95 ? -11.414 7.120 17.829 1.00 87.19 95 LEU A CA 1
ATOM 780 C C . LEU A 1 95 ? -11.589 6.035 18.898 1.00 87.19 95 LEU A C 1
ATOM 782 O O . LEU A 1 95 ? -12.469 6.144 19.757 1.00 87.19 95 LEU A O 1
ATOM 786 N N . LYS A 1 96 ? -10.718 5.021 18.893 1.00 87.25 96 LYS A N 1
ATOM 787 C CA . LYS A 1 96 ? -10.737 3.940 19.888 1.00 87.25 96 LYS A CA 1
ATOM 788 C C . LYS A 1 96 ? -10.477 4.458 21.300 1.00 87.25 96 LYS A C 1
ATOM 790 O O . LYS A 1 96 ? -11.214 4.092 22.216 1.00 87.25 96 LYS A O 1
ATOM 795 N N . LEU A 1 97 ? -9.498 5.349 21.477 1.00 85.31 97 LEU A N 1
ATOM 796 C CA . LEU A 1 97 ? -9.219 5.970 22.777 1.00 85.31 97 LEU A CA 1
ATOM 797 C C . LEU A 1 97 ? -10.423 6.763 23.301 1.00 85.31 97 LEU A C 1
ATOM 799 O O . LEU A 1 97 ? -10.816 6.590 24.454 1.00 85.31 97 LEU A O 1
ATOM 803 N N . ASN A 1 98 ? -11.052 7.573 22.448 1.00 77.69 98 ASN A N 1
ATOM 804 C CA . ASN A 1 98 ? -12.202 8.392 22.835 1.00 77.69 98 ASN A CA 1
ATOM 805 C C . ASN A 1 98 ? -13.424 7.537 23.217 1.00 77.69 98 ASN A C 1
ATOM 807 O O . ASN A 1 98 ? -14.114 7.853 24.185 1.00 77.69 98 ASN A O 1
ATOM 811 N N . SER A 1 99 ? -13.653 6.414 22.526 1.00 67.88 99 SER A N 1
ATOM 812 C CA . SER A 1 99 ? -14.742 5.481 22.858 1.00 67.88 99 SER A CA 1
ATOM 813 C C . SER A 1 99 ? -14.575 4.820 24.236 1.00 67.88 99 SER A C 1
ATOM 815 O O . SER A 1 99 ? -15.559 4.568 24.932 1.00 67.88 99 SER A O 1
ATOM 817 N N . SER A 1 100 ? -13.331 4.594 24.675 1.00 59.03 100 SER A N 1
ATOM 818 C CA . SER A 1 100 ? -13.040 3.970 25.968 1.00 59.03 100 SER A CA 1
ATOM 819 C C . SER A 1 100 ? -13.237 4.922 27.154 1.00 59.03 100 SER A C 1
ATOM 821 O O . SER A 1 100 ? -13.461 4.452 28.268 1.00 59.03 100 SER A O 1
ATOM 823 N N . VAL A 1 101 ? -13.172 6.243 26.941 1.00 56.19 101 VAL A N 1
ATOM 824 C CA . VAL A 1 101 ? -13.354 7.258 27.998 1.00 56.19 101 VAL A CA 1
ATOM 825 C C . VAL A 1 101 ? -14.842 7.519 28.281 1.00 56.19 101 VAL A C 1
ATOM 827 O O . VAL A 1 101 ? -15.215 7.767 29.426 1.00 56.19 101 VAL A O 1
ATOM 830 N N . SER A 1 102 ? -15.720 7.384 27.282 1.00 48.22 102 SER A N 1
ATOM 831 C CA . SER A 1 102 ? -17.165 7.642 27.426 1.00 48.22 102 SER A CA 1
ATOM 832 C C . SER A 1 102 ? -17.954 6.569 28.193 1.00 48.22 102 SER A C 1
ATOM 834 O O . SER A 1 102 ? -19.095 6.825 28.565 1.00 48.22 102 SER A O 1
ATOM 836 N N . ASN A 1 103 ? -17.362 5.410 28.501 1.00 46.72 103 ASN A N 1
ATOM 837 C CA . ASN A 1 103 ? -18.013 4.357 29.299 1.00 46.72 103 ASN A CA 1
ATOM 838 C C . ASN A 1 103 ? -17.718 4.446 30.812 1.00 46.72 103 ASN A C 1
ATOM 840 O O . ASN A 1 103 ? -18.128 3.574 31.573 1.00 46.72 103 ASN A O 1
ATOM 844 N N . SER A 1 104 ? -17.039 5.504 31.268 1.00 43.19 104 SER A N 1
ATOM 845 C CA . SER A 1 104 ? -16.801 5.786 32.688 1.00 43.19 104 SER A CA 1
ATOM 846 C C . SER A 1 104 ? -17.641 6.984 33.134 1.00 43.19 104 SER A C 1
ATOM 848 O O . SER A 1 104 ? -17.146 8.101 33.282 1.00 43.19 104 SER A O 1
ATOM 850 N N . SER A 1 105 ? -18.940 6.783 33.331 1.00 42.31 105 SER A N 1
ATOM 851 C CA . SER A 1 105 ? -19.807 7.773 33.980 1.00 42.31 105 SER A CA 1
ATOM 852 C C . SER A 1 105 ? -20.868 7.082 34.828 1.00 42.31 105 SER A C 1
ATOM 854 O O . SER A 1 105 ? -22.035 7.043 34.460 1.00 42.31 105 SER A O 1
ATOM 856 N N . THR A 1 106 ? -20.459 6.577 35.992 1.00 41.44 106 THR A N 1
ATOM 857 C CA . THR A 1 106 ? -21.315 6.568 37.185 1.00 41.44 106 THR A CA 1
ATOM 858 C C . THR A 1 106 ? -20.467 6.912 38.405 1.00 41.44 106 THR A C 1
ATOM 860 O O . THR A 1 106 ? -19.510 6.206 38.710 1.00 41.44 106 THR A O 1
ATOM 863 N N . ASP A 1 107 ? -20.875 8.002 39.049 1.00 37.03 107 ASP A N 1
ATOM 864 C CA . ASP A 1 107 ? -20.471 8.551 40.342 1.00 37.03 107 ASP A CA 1
ATOM 865 C C . ASP A 1 107 ? -19.011 8.954 40.556 1.00 37.03 107 ASP A C 1
ATOM 867 O O . ASP A 1 107 ? -18.101 8.164 40.799 1.00 37.03 107 ASP A O 1
ATOM 871 N N . GLY A 1 108 ? -18.826 10.275 40.551 1.00 44.69 108 GLY A N 1
ATOM 872 C CA . GLY A 1 108 ? -17.656 10.906 41.116 1.00 44.69 108 GLY A CA 1
ATOM 873 C C . GLY A 1 108 ? -17.612 10.725 42.627 1.00 44.69 108 GLY A C 1
ATOM 874 O O . GLY A 1 108 ? -18.620 10.864 43.307 1.00 44.69 108 GLY A O 1
ATOM 875 N N . VAL A 1 109 ? -16.406 10.493 43.132 1.00 41.19 109 VAL A N 1
ATOM 876 C CA . VAL A 1 109 ? -15.813 11.207 44.264 1.00 41.19 109 VAL A CA 1
ATOM 877 C C . VAL A 1 109 ? -14.305 10.895 44.235 1.00 41.19 109 VAL A C 1
ATOM 879 O O . VAL A 1 109 ? -13.889 9.746 44.153 1.00 41.19 109 VAL A O 1
ATOM 882 N N . ILE A 1 110 ? -13.511 11.969 44.297 1.00 40.38 110 ILE A N 1
ATOM 883 C CA . ILE A 1 110 ? -12.039 12.073 44.377 1.00 40.38 110 ILE A CA 1
ATOM 884 C C . ILE A 1 110 ? -11.256 12.085 43.053 1.00 40.38 110 ILE A C 1
ATOM 886 O O . ILE A 1 110 ? -10.624 11.125 42.624 1.00 40.38 110 ILE A O 1
ATOM 890 N N . ALA A 1 111 ? -11.149 13.294 42.500 1.00 46.22 111 ALA A N 1
ATOM 891 C CA . ALA A 1 111 ? -9.942 13.735 41.819 1.00 46.22 111 ALA A CA 1
ATOM 892 C C . ALA A 1 111 ? -8.773 13.824 42.825 1.00 46.22 111 ALA A C 1
ATOM 894 O O . ALA A 1 111 ? -8.696 14.790 43.589 1.00 46.22 111 ALA A O 1
ATOM 895 N N . LYS A 1 112 ? -7.865 12.835 42.825 1.00 40.62 112 LYS A N 1
ATOM 896 C CA . LYS A 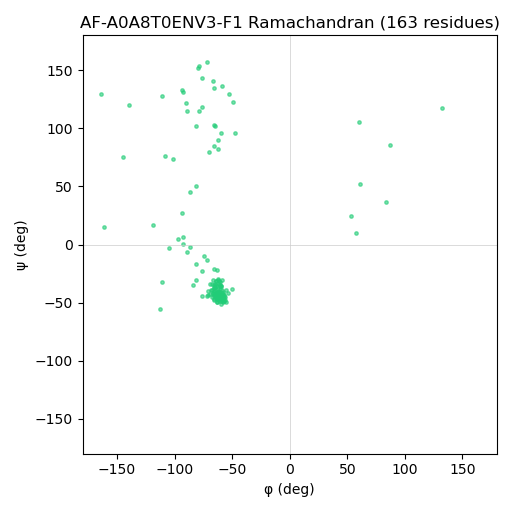1 112 ? -6.481 12.995 43.326 1.00 40.62 112 LYS A CA 1
ATOM 897 C C . LYS A 1 112 ? -5.457 11.935 42.858 1.00 40.62 112 LYS A C 1
ATOM 899 O O . LYS A 1 112 ? -4.376 11.920 43.418 1.00 40.62 112 LYS A O 1
ATOM 904 N N . ASP A 1 113 ? -5.709 11.118 41.831 1.00 40.91 113 ASP A N 1
ATOM 905 C CA . ASP A 1 113 ? -4.758 10.035 41.468 1.00 40.91 113 ASP A CA 1
ATOM 906 C C . ASP A 1 113 ? -4.152 10.140 40.053 1.00 40.91 113 ASP A C 1
ATOM 908 O O . ASP A 1 113 ? -3.560 9.189 39.541 1.00 40.91 113 ASP A O 1
ATOM 912 N N . PHE A 1 114 ? -4.227 11.311 39.409 1.00 45.16 114 PHE A N 1
ATOM 913 C CA . PHE A 1 114 ? -3.277 11.618 38.337 1.00 45.16 114 PHE A CA 1
ATOM 914 C C . PHE A 1 114 ? -1.984 12.106 38.981 1.00 45.16 114 PHE A C 1
ATOM 916 O O . PHE A 1 114 ? -1.924 13.252 39.415 1.00 45.16 114 PHE A O 1
ATOM 923 N N . ILE A 1 115 ? -1.012 11.195 39.026 1.00 40.22 115 ILE A N 1
ATOM 924 C CA . ILE A 1 115 ? 0.422 11.277 39.365 1.00 40.22 115 ILE A CA 1
ATOM 925 C C . ILE A 1 115 ? 0.689 10.124 40.347 1.00 40.22 115 ILE A C 1
ATOM 927 O O . ILE A 1 115 ? 0.094 10.064 41.412 1.00 40.22 115 ILE A O 1
ATOM 931 N N . ASP A 1 116 ? 1.553 9.186 39.956 1.00 35.50 116 ASP A N 1
ATOM 932 C CA . ASP A 1 116 ? 2.025 8.037 40.755 1.00 35.50 116 ASP A CA 1
ATOM 933 C C . ASP A 1 116 ? 1.178 6.757 40.808 1.00 35.50 116 ASP A C 1
ATOM 935 O O . ASP A 1 116 ? 1.24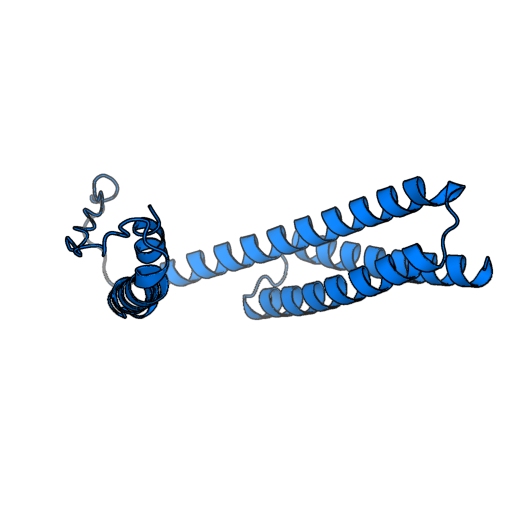8 5.981 41.759 1.00 35.50 116 ASP A O 1
ATOM 939 N N . LYS A 1 117 ? 0.536 6.392 39.695 1.00 40.09 117 LYS A N 1
ATOM 940 C CA . LYS A 1 117 ? 0.557 4.975 39.301 1.00 40.09 117 LYS A CA 1
ATOM 941 C C . LYS A 1 117 ? 1.574 4.803 38.187 1.00 40.09 117 LYS A C 1
ATOM 943 O O . LYS A 1 117 ? 1.250 4.550 37.031 1.00 40.09 117 LYS A O 1
ATOM 948 N N . THR A 1 118 ? 2.846 4.860 38.583 1.00 38.66 118 THR A N 1
ATOM 949 C CA . THR A 1 118 ? 3.758 3.808 38.147 1.00 38.66 118 THR A CA 1
ATOM 950 C C . THR A 1 118 ? 2.997 2.516 38.414 1.00 38.66 118 THR A C 1
ATOM 952 O O . THR A 1 118 ? 2.869 2.052 39.547 1.00 38.66 118 THR A O 1
ATOM 955 N N . ILE A 1 119 ? 2.326 2.000 37.383 1.00 41.94 119 ILE A N 1
ATOM 956 C CA . ILE A 1 119 ? 1.851 0.634 37.415 1.00 41.94 119 ILE A CA 1
ATOM 957 C C . ILE A 1 119 ? 3.161 -0.117 37.582 1.00 41.94 119 ILE A C 1
ATOM 959 O O . ILE A 1 119 ? 3.914 -0.299 36.628 1.00 41.94 119 ILE A O 1
ATOM 963 N N . SER A 1 120 ? 3.490 -0.456 38.829 1.00 43.53 120 SER A N 1
ATOM 964 C CA . SER A 1 120 ? 4.375 -1.558 39.112 1.00 43.53 120 SER A CA 1
ATOM 965 C C . SER A 1 120 ? 3.620 -2.748 38.548 1.00 43.53 120 SER A C 1
ATOM 967 O O . SER A 1 120 ? 2.855 -3.439 39.217 1.00 43.53 120 SER A O 1
ATOM 969 N N . ILE A 1 121 ? 3.754 -2.919 37.232 1.00 47.22 121 ILE A N 1
ATOM 970 C CA . ILE A 1 121 ? 3.543 -4.185 36.578 1.00 47.22 121 ILE A CA 1
ATOM 971 C C . ILE A 1 121 ? 4.624 -5.006 37.247 1.00 47.22 121 ILE A C 1
ATOM 973 O O . ILE A 1 121 ? 5.791 -4.967 36.862 1.00 47.22 121 ILE A O 1
ATOM 977 N N . LYS A 1 122 ? 4.263 -5.629 38.366 1.00 49.34 122 LYS A N 1
ATOM 978 C CA . LYS A 1 122 ? 5.072 -6.644 38.995 1.00 49.34 122 LYS A CA 1
ATOM 979 C C . LYS A 1 122 ? 5.048 -7.761 37.965 1.00 49.34 122 LYS A C 1
ATOM 981 O O . LYS A 1 122 ? 4.133 -8.580 37.966 1.00 49.34 122 LYS A O 1
ATOM 986 N N . LEU A 1 123 ? 5.959 -7.673 36.990 1.00 56.88 123 LEU A N 1
ATOM 987 C CA . LEU A 1 123 ? 6.218 -8.746 36.052 1.00 56.88 123 LEU A CA 1
ATOM 988 C C . LEU A 1 123 ? 6.388 -9.967 36.943 1.00 56.88 123 LEU A C 1
ATOM 990 O O . LEU A 1 123 ? 7.193 -9.946 37.879 1.00 56.88 123 LEU A O 1
ATOM 994 N N . SER A 1 124 ? 5.570 -10.990 36.721 1.00 56.56 124 SER A N 1
ATOM 995 C CA . SER A 1 124 ? 5.890 -12.292 37.275 1.00 56.56 124 SER A CA 1
ATOM 996 C C . SER A 1 124 ? 7.318 -12.588 36.832 1.00 56.56 124 SER A C 1
ATOM 998 O O . SER A 1 124 ? 7.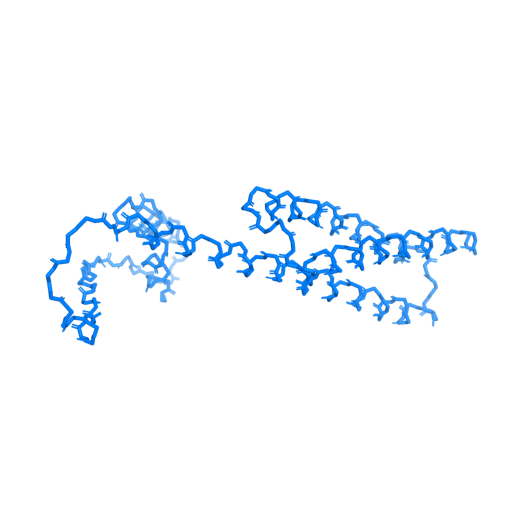645 -12.391 35.663 1.00 56.56 124 SER A O 1
ATOM 1000 N N . GLU A 1 125 ? 8.185 -12.960 37.768 1.00 60.72 125 GLU A N 1
ATOM 1001 C CA . GLU A 1 125 ? 9.552 -13.359 37.459 1.00 60.72 125 GLU A CA 1
ATOM 1002 C C . GLU A 1 125 ? 9.459 -14.706 36.737 1.00 60.72 125 GLU A C 1
ATOM 1004 O O . GLU A 1 125 ? 9.504 -15.778 37.335 1.00 60.72 125 GLU A O 1
ATOM 1009 N N . ILE A 1 126 ? 9.143 -14.635 35.444 1.00 67.31 126 ILE A N 1
ATOM 1010 C CA . ILE A 1 126 ? 9.015 -15.783 34.568 1.00 67.31 126 ILE A CA 1
ATOM 1011 C C . ILE A 1 126 ? 10.450 -16.218 34.269 1.00 67.31 126 ILE A C 1
ATOM 1013 O O . ILE A 1 126 ? 11.203 -15.423 33.700 1.00 67.31 126 ILE A O 1
ATOM 1017 N N . PRO A 1 127 ? 10.859 -17.441 34.651 1.00 71.50 127 PRO A N 1
ATOM 1018 C CA . PRO A 1 127 ? 12.189 -17.929 34.334 1.00 71.50 127 PRO A CA 1
ATOM 1019 C C . PRO A 1 127 ? 12.286 -18.079 32.817 1.00 71.50 127 PRO A C 1
ATOM 1021 O O . PRO A 1 127 ? 11.719 -19.005 32.237 1.00 71.50 127 PRO A O 1
ATOM 1024 N N . LEU A 1 128 ? 12.959 -17.129 32.165 1.00 76.62 128 LEU A N 1
ATOM 1025 C CA . LEU A 1 128 ? 13.180 -17.202 30.731 1.00 76.62 128 LEU A CA 1
ATOM 1026 C C . LEU A 1 128 ? 14.092 -18.394 30.431 1.00 76.62 128 LEU A C 1
ATOM 1028 O O . LEU A 1 128 ? 15.106 -18.570 31.117 1.00 76.62 128 LEU A O 1
ATOM 1032 N N . PRO A 1 129 ? 13.761 -19.213 29.419 1.00 75.81 129 PRO A N 1
ATOM 1033 C CA . PRO A 1 129 ? 14.685 -20.232 28.959 1.00 75.81 129 PRO A CA 1
ATOM 1034 C C . PRO A 1 129 ? 15.980 -19.545 28.508 1.00 75.81 129 PRO A C 1
ATOM 1036 O O . PRO A 1 129 ? 15.944 -18.506 27.854 1.00 75.81 129 PRO A O 1
ATOM 1039 N N . LEU A 1 130 ? 17.128 -20.103 28.886 1.00 76.25 130 LEU A N 1
ATOM 1040 C CA . LEU A 1 130 ? 18.434 -19.631 28.434 1.00 76.25 130 LEU A CA 1
ATOM 1041 C C . LEU A 1 130 ? 18.830 -20.426 27.193 1.00 76.25 130 LEU A C 1
ATOM 1043 O O . LEU A 1 130 ? 18.739 -21.655 27.183 1.00 76.25 130 LEU A O 1
ATOM 1047 N N . PHE A 1 131 ? 19.262 -19.728 26.150 1.00 81.12 131 PHE A N 1
ATOM 1048 C CA . PHE A 1 131 ? 19.840 -20.366 24.977 1.00 81.12 131 PHE A CA 1
ATOM 1049 C C . PHE A 1 131 ? 21.354 -20.490 25.168 1.00 81.12 131 PHE A C 1
ATOM 1051 O O . PHE A 1 131 ? 22.034 -19.491 25.372 1.00 81.12 131 PHE A O 1
ATOM 1058 N N . ASN A 1 132 ? 21.884 -21.714 25.115 1.00 81.38 132 ASN A N 1
ATOM 1059 C CA . ASN A 1 132 ? 23.304 -21.995 25.369 1.00 81.38 132 ASN A CA 1
ATOM 1060 C C . ASN A 1 132 ? 24.157 -22.008 24.084 1.00 81.38 132 ASN A C 1
ATOM 1062 O O . ASN A 1 132 ? 25.131 -22.755 24.010 1.00 81.38 132 ASN A O 1
ATOM 1066 N N . ASP A 1 133 ? 23.749 -21.274 23.044 1.00 78.56 133 ASP A N 1
ATOM 1067 C CA . ASP A 1 133 ? 24.394 -21.213 21.716 1.00 78.56 133 ASP A CA 1
ATOM 1068 C C . ASP A 1 133 ? 24.544 -22.553 20.972 1.00 78.56 133 ASP A C 1
ATOM 1070 O O . ASP A 1 133 ? 25.180 -22.647 19.920 1.00 78.56 133 ASP A O 1
ATOM 1074 N N . LYS A 1 134 ? 23.907 -23.615 21.467 1.00 87.12 134 LYS A N 1
ATOM 1075 C CA . LYS A 1 134 ? 23.871 -24.917 20.804 1.00 87.12 134 LYS A CA 1
ATOM 1076 C C . LYS A 1 134 ? 22.691 -24.980 19.854 1.00 87.12 134 LYS A C 1
ATOM 1078 O O . LYS A 1 134 ? 21.536 -25.006 20.274 1.00 87.12 134 LYS A O 1
ATOM 1083 N N . ILE A 1 135 ? 22.980 -25.091 18.562 1.00 84.12 135 ILE A N 1
ATOM 1084 C CA . ILE A 1 135 ? 21.952 -25.174 17.517 1.00 84.12 135 ILE A CA 1
ATOM 1085 C C . ILE A 1 135 ? 20.997 -26.366 17.705 1.00 84.12 135 ILE A C 1
ATOM 1087 O O . ILE A 1 135 ? 19.814 -26.268 17.391 1.00 84.12 135 ILE A O 1
ATOM 1091 N N . GLU A 1 136 ? 21.484 -27.463 18.286 1.00 88.94 136 GLU A N 1
ATOM 1092 C CA . GLU A 1 136 ? 20.692 -28.651 18.634 1.00 88.94 136 GLU A CA 1
ATOM 1093 C C . GLU A 1 136 ? 19.589 -28.335 19.662 1.00 88.94 136 GLU A C 1
ATOM 1095 O O . GLU A 1 136 ? 18.512 -28.930 19.635 1.00 88.94 136 GLU A O 1
ATOM 1100 N N . GLU A 1 137 ? 19.823 -27.350 20.536 1.00 83.56 137 GLU A N 1
ATOM 1101 C CA . GLU A 1 137 ? 18.892 -26.914 21.582 1.00 83.56 137 GLU A CA 1
ATOM 1102 C C . GLU A 1 137 ? 17.930 -25.811 21.087 1.00 83.56 137 GLU A C 1
ATOM 1104 O O . GLU A 1 137 ? 16.969 -25.477 21.782 1.00 83.56 137 GLU A O 1
ATOM 1109 N N . TRP A 1 138 ? 18.117 -25.283 19.867 1.00 85.06 138 TRP A N 1
ATOM 1110 C CA . TRP A 1 138 ? 17.334 -24.162 19.324 1.00 85.06 138 TRP A CA 1
ATOM 1111 C C . TRP A 1 138 ? 15.834 -24.448 19.264 1.00 85.06 138 TRP A C 1
ATOM 1113 O O . TRP A 1 138 ? 15.020 -23.629 19.690 1.00 85.06 138 TRP A O 1
ATOM 1123 N N . ASN A 1 139 ? 15.447 -25.623 18.758 1.00 85.62 139 ASN A N 1
ATOM 1124 C CA . ASN A 1 139 ? 14.032 -25.972 18.648 1.00 85.62 139 ASN A CA 1
ATOM 1125 C C . ASN A 1 139 ? 13.382 -26.116 20.036 1.00 85.62 139 ASN A C 1
ATOM 1127 O O . ASN A 1 139 ? 12.242 -25.703 20.228 1.00 85.62 139 ASN A O 1
ATOM 1131 N N . SER A 1 140 ? 14.126 -26.644 21.015 1.00 84.44 140 SER A N 1
ATOM 1132 C CA . SER A 1 140 ? 13.668 -26.762 22.403 1.00 84.44 140 SER A CA 1
ATOM 1133 C C . SER A 1 140 ? 13.479 -25.385 23.045 1.00 84.44 140 SER A C 1
ATOM 1135 O O . SER A 1 140 ? 12.412 -25.100 23.587 1.00 84.44 140 SER A O 1
ATOM 1137 N N . PHE A 1 141 ? 14.467 -24.498 22.903 1.00 87.56 141 PHE A N 1
ATOM 1138 C CA . PHE A 1 141 ? 14.398 -23.112 23.367 1.00 87.56 141 PHE A CA 1
ATOM 1139 C C . PHE A 1 141 ? 13.211 -22.359 22.747 1.00 87.56 141 PHE A C 1
ATOM 1141 O O . PHE A 1 141 ? 12.406 -21.769 23.467 1.00 87.56 141 PHE A O 1
ATOM 1148 N N . LYS A 1 142 ? 13.048 -22.438 21.420 1.00 85.62 142 LYS A N 1
ATOM 1149 C CA . LYS A 1 142 ? 11.966 -21.760 20.694 1.00 85.62 142 LYS A CA 1
ATOM 1150 C C . LYS A 1 142 ? 10.585 -22.207 21.179 1.00 85.62 142 LYS A C 1
ATOM 1152 O O . LYS A 1 142 ? 9.723 -21.366 21.412 1.00 85.62 142 LYS A O 1
ATOM 1157 N N . GLN A 1 143 ? 10.374 -23.513 21.345 1.00 83.88 143 GLN A N 1
ATOM 1158 C CA . GLN A 1 143 ? 9.101 -24.060 21.830 1.00 83.88 143 GLN A CA 1
ATOM 1159 C C . GLN A 1 143 ? 8.807 -23.626 23.271 1.00 83.88 143 GLN A C 1
ATOM 1161 O O . GLN A 1 143 ? 7.679 -23.255 23.589 1.00 83.88 143 GLN A O 1
ATOM 1166 N N . GLN A 1 144 ? 9.820 -23.620 24.141 1.00 82.75 144 GL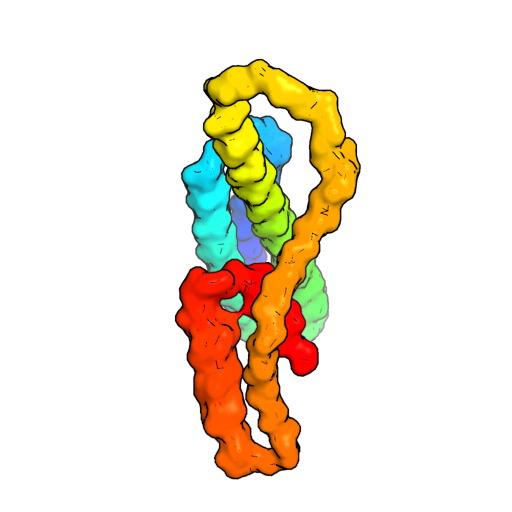N A N 1
ATOM 1167 C CA . GLN A 1 144 ? 9.672 -23.148 25.519 1.00 82.75 144 GLN A CA 1
ATOM 1168 C C . GLN A 1 144 ? 9.319 -21.658 25.571 1.00 82.75 144 GLN A C 1
ATOM 1170 O O . GLN A 1 144 ? 8.400 -21.275 26.289 1.00 82.75 144 GLN A O 1
ATOM 1175 N N . PHE A 1 145 ? 9.990 -20.828 24.770 1.00 85.81 145 PHE A N 1
ATOM 1176 C CA . PHE A 1 145 ? 9.717 -19.395 24.703 1.00 85.81 145 PHE A CA 1
ATOM 1177 C C . PHE A 1 145 ? 8.302 -19.096 24.180 1.00 85.81 145 PHE A C 1
ATOM 1179 O O . PHE A 1 145 ? 7.586 -18.285 24.767 1.00 85.81 145 PHE A O 1
ATOM 1186 N N . LEU A 1 146 ? 7.866 -19.778 23.114 1.00 84.06 146 LEU A N 1
ATOM 1187 C CA . LEU A 1 146 ? 6.523 -19.603 22.548 1.00 84.06 146 LEU A CA 1
ATOM 1188 C C . LEU A 1 146 ? 5.429 -19.975 23.554 1.00 84.06 146 LEU A C 1
ATOM 1190 O O . LEU A 1 146 ? 4.546 -19.161 23.808 1.00 84.06 146 LEU A O 1
ATOM 1194 N N . ASN A 1 147 ? 5.539 -21.135 24.203 1.00 81.19 147 ASN A N 1
ATOM 1195 C CA . ASN A 1 147 ? 4.556 -21.569 25.199 1.00 81.19 147 ASN A CA 1
ATOM 1196 C C . ASN A 1 147 ? 4.493 -20.631 26.417 1.00 81.19 147 ASN A C 1
ATOM 1198 O O . ASN A 1 147 ? 3.429 -20.418 26.994 1.00 81.19 147 ASN A O 1
ATOM 1202 N N . LEU A 1 148 ? 5.637 -20.076 26.827 1.00 80.69 148 LEU A N 1
ATOM 1203 C CA . LEU A 1 148 ? 5.747 -19.283 28.049 1.00 80.69 148 LEU A CA 1
ATOM 1204 C C . LEU A 1 148 ? 5.349 -17.812 27.854 1.00 80.69 148 LEU A C 1
ATOM 1206 O O . LEU A 1 148 ? 4.782 -17.203 28.766 1.00 80.69 148 LEU A O 1
ATOM 1210 N N . ILE A 1 149 ? 5.644 -17.255 26.674 1.00 81.00 149 ILE A N 1
ATOM 1211 C CA . ILE A 1 149 ? 5.462 -15.835 26.354 1.00 81.00 149 ILE A CA 1
ATOM 1212 C C . ILE A 1 149 ? 4.361 -15.631 25.308 1.00 81.00 149 ILE A C 1
ATOM 1214 O O . ILE A 1 149 ? 3.413 -14.886 25.555 1.00 81.00 149 ILE A O 1
ATOM 1218 N N . ASN A 1 150 ? 4.462 -16.282 24.145 1.00 79.12 150 ASN A N 1
ATOM 1219 C CA . ASN A 1 150 ? 3.563 -16.033 23.013 1.00 79.12 150 ASN A CA 1
ATOM 1220 C C . ASN A 1 150 ? 2.146 -16.565 23.258 1.00 79.12 150 ASN A C 1
ATOM 1222 O O . ASN A 1 150 ? 1.176 -15.846 23.016 1.00 79.12 150 ASN A O 1
ATOM 1226 N N . ASP A 1 151 ? 2.033 -17.772 23.803 1.00 81.50 151 ASP A N 1
ATOM 1227 C CA . ASP A 1 151 ? 0.758 -18.479 23.961 1.00 81.50 151 ASP A CA 1
ATOM 1228 C C . ASP A 1 151 ? 0.164 -18.314 25.369 1.00 81.50 151 ASP A C 1
ATOM 1230 O O . ASP A 1 151 ? -0.873 -18.889 25.697 1.00 81.50 151 ASP A O 1
ATOM 1234 N N . ASN A 1 152 ? 0.796 -17.494 26.214 1.00 77.75 152 ASN A N 1
ATOM 1235 C CA . ASN A 1 152 ? 0.343 -17.244 27.575 1.00 77.75 152 ASN A CA 1
ATOM 1236 C C . ASN A 1 152 ? -0.837 -16.250 27.588 1.00 77.75 152 ASN A C 1
ATOM 1238 O O . ASN A 1 152 ? -0.644 -15.073 27.259 1.00 77.75 152 ASN A O 1
ATOM 1242 N N . PRO A 1 153 ? -2.046 -16.672 28.010 1.00 75.94 153 PRO A N 1
ATOM 1243 C CA . PRO A 1 153 ? -3.228 -15.809 28.024 1.00 75.94 153 PRO A CA 1
ATOM 1244 C C . PRO A 1 153 ? -3.173 -14.736 29.120 1.00 75.94 153 PRO A C 1
ATOM 1246 O O . PRO A 1 153 ? -3.958 -13.794 29.093 1.00 75.94 153 PRO A O 1
ATOM 1249 N N . ASN A 1 154 ? -2.247 -14.856 30.079 1.00 73.62 154 ASN A N 1
ATOM 1250 C CA . ASN A 1 154 ? -2.070 -13.890 31.164 1.00 73.62 154 ASN A CA 1
ATOM 1251 C C . ASN A 1 154 ? -1.141 -12.723 30.786 1.00 73.62 154 ASN A C 1
ATOM 1253 O O . ASN A 1 154 ? -0.927 -11.831 31.607 1.00 73.62 154 ASN A O 1
ATOM 1257 N N . LEU A 1 155 ? -0.566 -12.728 29.575 1.00 74.62 155 LEU A N 1
ATOM 1258 C CA . LEU A 1 155 ? 0.320 -11.673 29.085 1.00 74.62 155 LEU A CA 1
ATOM 1259 C C . LEU A 1 155 ? -0.348 -10.875 27.963 1.00 74.62 155 LEU A C 1
ATOM 1261 O O . LEU A 1 155 ? -0.781 -11.424 26.950 1.00 74.62 155 LEU A O 1
ATOM 1265 N N . THR A 1 156 ? -0.367 -9.553 28.118 1.00 77.69 156 THR A N 1
ATOM 1266 C CA . THR A 1 156 ? -0.729 -8.623 27.037 1.00 77.69 156 THR A CA 1
ATOM 1267 C C . THR A 1 156 ? 0.370 -8.565 25.976 1.00 77.69 156 THR A C 1
ATOM 1269 O O . THR A 1 156 ? 1.536 -8.824 26.271 1.00 77.69 156 THR A O 1
ATOM 1272 N N . GLU A 1 157 ? 0.034 -8.171 24.745 1.00 75.81 157 GLU A N 1
ATOM 1273 C CA . GLU A 1 157 ? 1.012 -8.029 23.651 1.00 75.81 157 GLU A CA 1
ATOM 1274 C C . GLU A 1 157 ? 2.199 -7.131 24.034 1.00 75.81 157 GLU A C 1
ATOM 1276 O O . GLU A 1 157 ? 3.350 -7.497 23.809 1.00 75.81 157 GLU A O 1
ATOM 1281 N N . ASN A 1 158 ? 1.939 -6.016 24.727 1.00 76.19 158 ASN A N 1
ATOM 1282 C CA . ASN A 1 158 ? 2.994 -5.132 25.228 1.00 76.19 158 ASN A CA 1
ATOM 1283 C C . ASN A 1 158 ? 3.925 -5.833 26.231 1.00 76.19 158 ASN A C 1
ATOM 1285 O O . ASN A 1 158 ? 5.136 -5.650 26.167 1.00 76.19 158 ASN A O 1
ATOM 1289 N N . GLN A 1 159 ? 3.392 -6.663 27.135 1.00 73.88 159 GLN A N 1
ATOM 1290 C CA . GLN A 1 159 ? 4.207 -7.436 28.081 1.00 73.88 159 GLN A CA 1
ATOM 1291 C C . GLN A 1 159 ? 5.038 -8.514 27.382 1.00 73.88 159 GLN A C 1
ATOM 1293 O O . GLN A 1 159 ? 6.160 -8.765 27.808 1.00 73.88 159 GLN A O 1
ATOM 1298 N N . LYS A 1 160 ? 4.531 -9.119 26.301 1.00 82.19 160 LYS A N 1
ATOM 1299 C CA . LYS A 1 160 ? 5.288 -10.101 25.505 1.00 82.19 160 LYS A CA 1
ATOM 1300 C C . LYS A 1 160 ? 6.538 -9.472 24.887 1.00 82.19 160 LYS A C 1
ATOM 1302 O O . LYS A 1 160 ? 7.606 -10.076 24.946 1.00 82.19 160 LYS A O 1
ATOM 1307 N N . CYS A 1 161 ? 6.434 -8.235 24.396 1.00 77.88 161 CYS A N 1
ATOM 1308 C CA . CYS A 1 161 ? 7.572 -7.492 23.849 1.00 77.88 161 CYS A CA 1
ATOM 1309 C C . CYS A 1 161 ? 8.698 -7.265 24.871 1.00 77.88 161 CYS A C 1
ATOM 1311 O O . CYS A 1 161 ? 9.867 -7.279 24.497 1.00 77.88 161 CYS A O 1
ATOM 1313 N N . TYR A 1 162 ? 8.380 -7.112 26.162 1.00 75.94 162 TYR A N 1
ATOM 1314 C CA . TYR A 1 162 ? 9.397 -6.927 27.209 1.00 75.94 162 TYR A CA 1
ATOM 1315 C C . TYR A 1 162 ? 10.310 -8.146 27.416 1.00 75.94 162 TYR A C 1
ATOM 1317 O O . TYR A 1 162 ? 11.410 -7.989 27.945 1.00 75.94 162 TYR A O 1
ATOM 1325 N N . TYR A 1 163 ? 9.883 -9.340 27.001 1.00 75.31 163 TYR A N 1
ATOM 1326 C CA . TYR A 1 163 ? 10.651 -10.579 27.156 1.00 75.31 163 TYR A CA 1
ATOM 1327 C C . TYR A 1 163 ? 11.531 -10.918 25.943 1.00 75.31 163 TYR A C 1
ATOM 1329 O O . TYR A 1 163 ? 12.235 -11.922 25.972 1.00 75.31 163 TYR A O 1
ATOM 1337 N N . LEU A 1 164 ? 11.532 -10.083 24.898 1.00 74.25 164 LEU A N 1
ATOM 1338 C CA . LEU A 1 164 ? 12.370 -10.236 23.700 1.00 74.25 164 LEU A CA 1
ATOM 1339 C C . LEU A 1 164 ? 13.769 -9.602 23.875 1.00 74.25 164 LEU A C 1
ATOM 1341 O O . LEU A 1 164 ? 14.217 -8.862 23.001 1.00 74.25 164 LEU A O 1
ATOM 1345 N N . ARG A 1 165 ? 14.431 -9.830 25.019 1.00 61.59 165 ARG A N 1
ATOM 1346 C CA . ARG A 1 165 ? 15.786 -9.300 25.282 1.00 61.59 165 ARG A CA 1
ATOM 1347 C C . ARG A 1 165 ? 16.882 -10.081 24.575 1.00 61.59 165 ARG A C 1
ATOM 1349 O O . ARG A 1 165 ? 16.748 -11.319 24.476 1.00 61.59 165 ARG A O 1
#

pLDDT: mean 80.49, std 17.26, range [35.5, 96.25]

Nearest PDB structures (foldseek):
  9cu8-assembly1_A  TM=3.065E-01  e=3.181E+00  synthetic construct

Radius of gyration: 24.67 Å; Cα contacts (8 Å, |Δi|>4): 65; chains: 1; bounding box: 46×46×71 Å

Organism: Argiope bruennichi (NCBI:txid94029)